Protein AF-A0AAU5YM06-F1 (afdb_monomer)

Solvent-accessible surface area (backbone atoms only — not comparable to full-atom values): 5217 Å² total; per-residue (Å²): 133,88,45,68,47,70,49,73,54,71,52,72,40,83,47,78,57,40,33,21,36,34,35,36,42,26,48,80,88,44,76,51,73,76,42,80,69,40,68,49,68,25,62,49,73,40,73,33,79,46,79,42,86,46,51,100,56,48,44,35,30,35,31,50,15,54,39,82,86,59,82,83,52,52,55,76,73,42,79,48,65,78,54,81,78,80,87,120

Mean predicted aligned error: 5.19 Å

pLDDT: mean 87.63, std 14.65, range [33.31, 97.81]

Radius of gyration: 13.54 Å; Cα contacts (8 Å, |Δi|>4): 191; chains: 1; bounding box: 34×31×28 Å

Nearest PDB structures (foldseek):
  1m1s-assembly1_A  TM=4.909E-01  e=2.957E-01  Caenorhabditis elegans
  1row-assembly2_B  TM=4.706E-01  e=4.796E-01  Caenorhabditis elegans
  1w16-assembly1_A  TM=5.144E-01  e=1.405E+00  Rattus norvegicus
  7ttj-assembly2_A  TM=4.055E-01  e=6.622E-01  Homo sapiens
  7ttl-assembly3_B  TM=4.072E-01  e=8.663E-01  Homo sapiens

Foldseek 3Di:
DFDKDKDWDKDFDAAQFKKWKWKWKAAPNRIDDIDTQDMDGHGDMDIGTDIDGDDPRIWMWMWMATDDDDRPRIDDIDTRNPPPDPPD

Sequence (88 aa):
MTRDLVLSGTLSSTGDNCYSLWTRFVFDLAPGPTRKQAQICGPGTVDVDARQAYRPTTTGYLTICKGTENTKECAPWENVTWWPINQN

Structure (mmCIF, N/CA/C/O backbone):
data_AF-A0AAU5YM06-F1
#
_entry.id   AF-A0AAU5YM06-F1
#
loop_
_atom_site.group_PDB
_atom_site.id
_atom_site.type_symbol
_atom_site.label_atom_id
_atom_site.label_alt_id
_atom_site.label_comp_id
_atom_site.label_asym_id
_atom_site.labe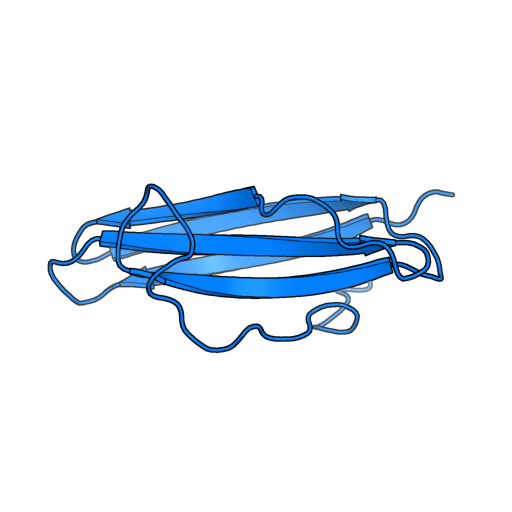l_entity_id
_atom_site.label_seq_id
_atom_site.pdbx_PDB_ins_code
_atom_site.Cartn_x
_atom_site.Cartn_y
_atom_site.Cartn_z
_atom_site.occupancy
_atom_site.B_iso_or_equiv
_atom_site.auth_seq_id
_atom_site.auth_comp_id
_atom_site.auth_asym_id
_atom_site.auth_atom_id
_atom_site.pdbx_PDB_model_num
ATOM 1 N N . MET A 1 1 ? 17.416 -12.301 -15.371 1.00 49.09 1 MET A N 1
ATOM 2 C CA . MET A 1 1 ? 16.599 -12.669 -14.197 1.00 49.09 1 MET A CA 1
ATOM 3 C C . MET A 1 1 ? 15.925 -11.408 -13.696 1.00 49.09 1 MET A C 1
ATOM 5 O O . MET A 1 1 ? 16.618 -10.522 -13.211 1.00 49.09 1 MET A O 1
ATOM 9 N N . THR A 1 2 ? 14.619 -11.270 -13.890 1.00 57.16 2 THR A N 1
ATOM 10 C CA . THR A 1 2 ? 13.829 -10.218 -13.240 1.00 57.16 2 THR A CA 1
ATOM 11 C C . THR A 1 2 ? 13.657 -10.630 -11.782 1.00 57.16 2 THR A C 1
ATOM 13 O O . THR A 1 2 ? 13.239 -11.754 -11.520 1.00 57.16 2 THR A O 1
ATOM 16 N N . ARG A 1 3 ? 14.063 -9.777 -10.839 1.00 77.44 3 ARG A N 1
ATOM 17 C CA . ARG A 1 3 ? 13.719 -9.951 -9.423 1.00 77.44 3 ARG A CA 1
ATOM 18 C C . ARG A 1 3 ? 12.416 -9.208 -9.181 1.00 77.44 3 ARG A C 1
ATOM 20 O O . ARG A 1 3 ? 12.208 -8.176 -9.810 1.00 77.44 3 ARG A O 1
ATOM 27 N N . ASP A 1 4 ? 11.580 -9.704 -8.284 1.00 84.19 4 ASP A N 1
ATOM 28 C CA . ASP A 1 4 ? 10.365 -9.006 -7.874 1.00 84.19 4 ASP A CA 1
ATOM 29 C C . ASP A 1 4 ? 10.543 -8.461 -6.460 1.00 84.19 4 ASP A C 1
ATOM 31 O O . ASP A 1 4 ? 11.064 -9.144 -5.578 1.00 84.19 4 ASP A O 1
ATOM 35 N N . LEU A 1 5 ? 10.090 -7.230 -6.247 1.00 81.75 5 LEU A N 1
ATOM 36 C CA . LEU A 1 5 ? 9.789 -6.723 -4.920 1.00 81.75 5 LEU A CA 1
ATOM 37 C C . LEU A 1 5 ? 8.397 -7.232 -4.550 1.00 81.75 5 LEU A C 1
ATOM 39 O O . LEU A 1 5 ? 7.416 -6.909 -5.225 1.00 81.75 5 LEU A O 1
ATOM 43 N N . VAL A 1 6 ? 8.336 -8.043 -3.497 1.00 86.56 6 VAL A N 1
ATOM 44 C CA . VAL A 1 6 ? 7.099 -8.632 -2.982 1.00 86.56 6 VAL A CA 1
ATOM 45 C C . VAL A 1 6 ? 6.696 -7.882 -1.719 1.00 86.56 6 VAL A C 1
ATOM 47 O O . VAL A 1 6 ? 7.460 -7.806 -0.761 1.00 86.56 6 VAL A O 1
ATOM 50 N N . LEU A 1 7 ? 5.492 -7.321 -1.731 1.00 85.56 7 LEU A N 1
ATOM 51 C CA . LEU A 1 7 ? 4.851 -6.675 -0.595 1.00 85.56 7 LEU A CA 1
ATOM 52 C C . LEU A 1 7 ? 3.704 -7.577 -0.150 1.00 85.56 7 LEU A C 1
ATOM 54 O O . LEU A 1 7 ? 2.646 -7.599 -0.777 1.00 85.56 7 LEU A O 1
ATOM 58 N N . SER A 1 8 ? 3.940 -8.327 0.920 1.00 89.94 8 SER A N 1
ATOM 59 C CA . SER A 1 8 ? 2.974 -9.265 1.486 1.00 89.94 8 SER A CA 1
ATOM 60 C C . SER A 1 8 ? 2.723 -8.955 2.954 1.00 89.94 8 SER A C 1
ATOM 62 O O . SER A 1 8 ? 3.674 -8.728 3.703 1.00 89.94 8 SER A O 1
ATOM 64 N N . GLY A 1 9 ? 1.466 -8.976 3.37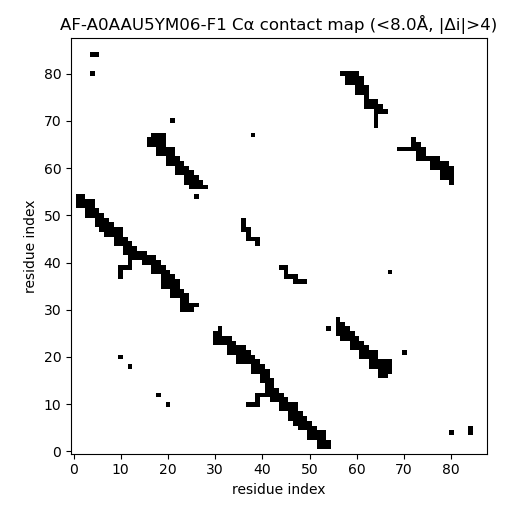7 1.00 90.75 9 GLY A N 1
ATOM 65 C CA . GLY A 1 9 ? 1.094 -8.712 4.762 1.00 90.75 9 GLY A CA 1
ATOM 66 C C . GLY A 1 9 ? -0.411 -8.570 4.920 1.00 90.75 9 GLY A C 1
ATOM 67 O O . GLY A 1 9 ? -1.176 -9.008 4.067 1.00 90.75 9 GLY A O 1
ATOM 68 N N . THR A 1 10 ? -0.834 -7.922 5.999 1.00 95.19 10 THR A N 1
ATOM 69 C CA . THR A 1 10 ? -2.253 -7.743 6.315 1.00 95.19 10 THR A CA 1
ATOM 70 C C . THR A 1 10 ? -2.519 -6.283 6.655 1.00 95.19 10 THR A C 1
ATOM 72 O O . THR A 1 10 ? -1.803 -5.682 7.455 1.00 95.19 10 THR A O 1
ATOM 75 N N . LEU A 1 11 ? -3.564 -5.708 6.061 1.00 94.56 11 LEU A N 1
ATOM 76 C CA . LEU A 1 11 ? -4.101 -4.406 6.438 1.00 94.56 11 LEU A CA 1
ATOM 77 C C . LEU A 1 11 ? -5.226 -4.616 7.456 1.00 94.56 11 LEU A C 1
ATOM 79 O O . LEU A 1 11 ? -6.273 -5.169 7.122 1.00 94.56 11 LEU A O 1
ATOM 83 N N . SER A 1 12 ? -5.008 -4.168 8.692 1.00 95.50 12 SER A N 1
ATOM 84 C CA . SER A 1 12 ? -5.985 -4.244 9.782 1.00 95.50 12 SER A CA 1
ATOM 85 C C . SER A 1 12 ? -6.608 -2.884 10.083 1.00 95.50 12 SER A C 1
ATOM 87 O O . SER A 1 12 ? -5.893 -1.885 10.168 1.00 95.50 12 SER A O 1
ATOM 89 N N . SER A 1 13 ? -7.915 -2.857 10.328 1.00 95.06 13 SER A N 1
ATOM 90 C CA . SER A 1 13 ? -8.64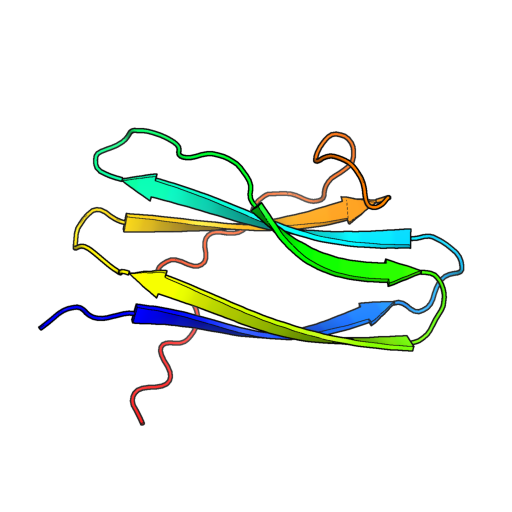0 -1.685 10.825 1.00 95.06 13 SER A CA 1
ATOM 91 C C . SER A 1 13 ? -9.459 -2.061 12.054 1.00 95.06 13 SER A C 1
ATOM 93 O O . SER A 1 13 ? -10.006 -3.159 12.135 1.00 95.06 13 SER A O 1
ATOM 95 N N . THR A 1 14 ? -9.549 -1.147 13.016 1.00 94.12 14 THR A N 1
ATOM 96 C CA . THR A 1 14 ? -10.375 -1.292 14.227 1.00 94.12 14 THR A CA 1
ATOM 97 C C . THR A 1 14 ? -11.503 -0.266 14.303 1.00 94.12 14 THR A C 1
ATOM 99 O O . THR A 1 14 ? -12.330 -0.351 15.205 1.00 94.12 14 THR A O 1
ATOM 102 N N . GLY A 1 15 ? -11.541 0.705 13.385 1.00 91.62 15 GLY A N 1
ATOM 103 C CA . GLY A 1 15 ? -12.540 1.773 13.362 1.00 91.62 15 GLY A CA 1
ATOM 104 C C . GLY A 1 15 ? -13.530 1.637 12.209 1.00 91.62 15 GLY A C 1
ATOM 105 O O . GLY A 1 15 ? -13.296 0.893 11.260 1.00 91.62 15 GLY A O 1
ATOM 106 N N . ASP A 1 16 ? -14.602 2.426 12.265 1.00 94.75 16 ASP A N 1
ATOM 107 C CA . ASP A 1 16 ? -15.722 2.366 11.310 1.00 94.75 16 ASP A CA 1
ATOM 108 C C . ASP A 1 16 ? -15.433 3.026 9.951 1.00 94.75 16 ASP A C 1
ATOM 110 O O . ASP A 1 16 ? -16.226 2.938 9.015 1.00 94.75 16 ASP A O 1
ATOM 114 N N . ASN A 1 17 ? -14.291 3.705 9.821 1.00 95.62 17 ASN A N 1
ATOM 115 C CA . ASN A 1 17 ? -13.902 4.370 8.581 1.00 95.62 17 ASN A CA 1
ATOM 116 C C . ASN A 1 17 ? -13.363 3.373 7.544 1.00 95.62 17 ASN A C 1
ATOM 118 O O . ASN A 1 17 ? -12.902 2.278 7.867 1.00 95.62 17 ASN A O 1
ATOM 122 N N . CYS A 1 18 ? -13.360 3.799 6.281 1.00 96.94 18 CYS A N 1
ATOM 123 C CA . CYS A 1 18 ? -12.629 3.108 5.228 1.00 96.94 18 CYS A CA 1
ATOM 124 C C . CYS A 1 18 ? -11.174 3.572 5.159 1.00 96.94 18 CYS A C 1
ATOM 126 O O . CYS A 1 18 ? -10.892 4.766 5.279 1.00 96.94 18 CYS A O 1
ATOM 128 N N . TYR A 1 19 ? -10.277 2.634 4.877 1.00 97.50 19 TYR A N 1
ATOM 129 C CA . TYR A 1 19 ? -8.862 2.867 4.631 1.00 97.50 19 TYR A CA 1
ATOM 130 C C . TYR A 1 19 ? -8.391 2.074 3.418 1.00 97.50 19 TYR A C 1
ATOM 132 O O . TYR A 1 19 ? -8.935 1.019 3.087 1.00 97.50 19 TYR A O 1
ATOM 140 N N . SER A 1 20 ? -7.354 2.571 2.757 1.00 97.81 20 SER A N 1
ATOM 141 C CA . SER A 1 20 ? -6.740 1.914 1.609 1.00 97.81 20 SER A CA 1
ATOM 142 C C . SER A 1 20 ? -5.222 1.998 1.654 1.00 97.81 20 SER A C 1
ATOM 144 O O . SER A 1 20 ? -4.649 3.022 2.018 1.00 97.81 20 SER A O 1
ATOM 146 N N . LEU A 1 21 ? -4.569 0.902 1.274 1.00 96.88 21 LEU A N 1
ATOM 147 C CA . LEU A 1 21 ? -3.124 0.824 1.108 1.00 96.88 21 LEU A CA 1
ATOM 148 C C . LEU A 1 21 ? -2.774 1.147 -0.343 1.00 96.88 21 LEU A C 1
ATOM 150 O O . LEU A 1 21 ? -3.313 0.537 -1.271 1.00 96.88 21 LEU A O 1
ATOM 154 N N . TRP A 1 22 ? -1.834 2.065 -0.536 1.00 97.31 22 TRP A N 1
ATOM 155 C CA . TRP A 1 22 ? -1.350 2.480 -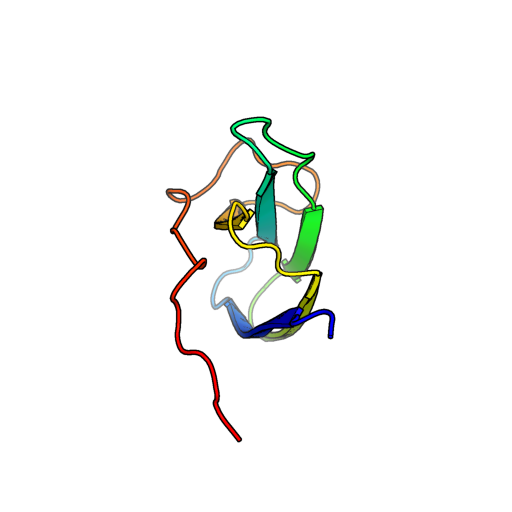1.847 1.00 97.31 22 TRP A CA 1
ATOM 156 C C . TRP A 1 22 ? 0.154 2.320 -1.949 1.00 97.31 22 TRP A C 1
ATOM 158 O O . TRP A 1 22 ? 0.877 2.493 -0.971 1.00 97.31 22 TRP A O 1
ATOM 168 N N . THR A 1 23 ? 0.626 2.048 -3.159 1.00 95.25 23 THR A N 1
ATOM 169 C CA . THR A 1 23 ? 2.048 2.026 -3.492 1.00 95.25 23 THR A CA 1
ATOM 170 C C . THR A 1 23 ? 2.365 3.022 -4.594 1.00 95.25 23 THR A C 1
ATOM 172 O O . THR A 1 23 ? 1.505 3.395 -5.399 1.00 95.25 23 THR A O 1
ATOM 175 N N . ARG A 1 24 ? 3.622 3.456 -4.630 1.00 94.56 24 ARG A N 1
ATOM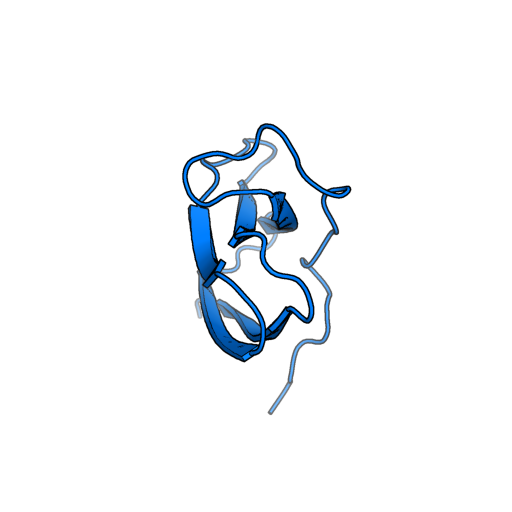 176 C CA . ARG A 1 24 ? 4.203 4.248 -5.712 1.00 94.56 24 ARG A CA 1
ATOM 177 C C . ARG A 1 24 ? 5.627 3.779 -5.945 1.00 94.56 24 ARG A C 1
ATOM 179 O O . ARG A 1 24 ? 6.395 3.660 -4.995 1.00 94.56 24 ARG A O 1
ATOM 186 N N . PHE A 1 25 ? 5.984 3.574 -7.205 1.00 91.44 25 PHE A N 1
ATOM 187 C CA . PHE A 1 25 ? 7.339 3.197 -7.591 1.00 91.44 25 PHE A CA 1
ATOM 188 C C . PHE A 1 25 ? 7.989 4.316 -8.387 1.00 91.44 25 PHE A C 1
ATOM 190 O O . PHE A 1 25 ? 7.353 4.925 -9.244 1.00 91.44 25 PHE A O 1
ATOM 197 N N . VAL A 1 26 ? 9.251 4.586 -8.085 1.00 91.44 26 VAL A N 1
ATOM 198 C CA . VAL A 1 26 ? 10.111 5.495 -8.837 1.00 91.44 26 VAL A CA 1
ATOM 199 C C . VAL A 1 26 ? 11.103 4.640 -9.608 1.00 91.44 26 VAL A C 1
ATOM 201 O O . VAL A 1 26 ? 11.738 3.766 -9.021 1.00 91.44 26 VAL A O 1
ATOM 204 N N . PHE A 1 27 ? 11.228 4.897 -10.906 1.00 88.75 27 PHE A N 1
ATOM 205 C CA . PHE A 1 27 ? 12.191 4.237 -11.784 1.00 88.75 27 PHE A CA 1
ATOM 206 C C . PHE A 1 27 ? 13.034 5.313 -12.444 1.00 88.75 27 PHE A C 1
ATOM 208 O O . PHE A 1 27 ? 12.471 6.237 -13.022 1.00 88.75 27 PHE A O 1
ATOM 215 N N . ASP A 1 28 ? 14.360 5.223 -12.335 1.00 87.75 28 ASP A N 1
ATOM 216 C CA . ASP A 1 28 ? 15.277 6.201 -12.941 1.00 87.75 28 ASP A CA 1
ATOM 217 C C . ASP A 1 28 ? 14.891 7.660 -12.606 1.00 87.75 28 ASP A C 1
ATOM 219 O O . ASP A 1 28 ? 14.854 8.533 -13.468 1.00 87.75 28 ASP A O 1
ATOM 223 N N . LEU A 1 29 ? 14.551 7.910 -11.332 1.00 85.44 29 LEU A N 1
ATOM 224 C CA . LEU A 1 29 ? 14.079 9.199 -10.793 1.00 85.44 29 LEU A CA 1
ATOM 225 C C . LEU A 1 29 ? 12.718 9.694 -11.327 1.00 85.44 29 LEU A C 1
ATOM 227 O O . LEU A 1 29 ? 12.263 10.760 -10.917 1.00 85.44 29 LEU A O 1
ATOM 231 N N . ALA A 1 30 ? 12.025 8.921 -12.165 1.00 90.75 30 ALA A N 1
ATOM 232 C CA . ALA A 1 30 ? 10.678 9.221 -12.641 1.00 90.75 30 ALA A CA 1
ATOM 233 C C . ALA A 1 30 ? 9.611 8.538 -11.756 1.00 90.75 30 ALA A C 1
ATOM 235 O O . ALA A 1 30 ? 9.558 7.302 -11.699 1.00 90.75 30 ALA A O 1
ATOM 236 N N . PRO A 1 31 ? 8.741 9.296 -11.055 1.00 90.81 31 PRO A N 1
ATOM 237 C CA . PRO A 1 31 ? 7.649 8.716 -10.281 1.00 90.81 31 PRO A CA 1
ATOM 238 C C . PRO A 1 31 ? 6.579 8.113 -11.192 1.00 90.81 31 PRO A C 1
ATOM 240 O O . PRO A 1 31 ? 6.000 8.797 -12.034 1.00 90.81 31 PRO A O 1
ATOM 243 N N . GLY A 1 32 ? 6.281 6.834 -10.986 1.00 91.31 32 GLY A N 1
ATOM 244 C CA . GLY A 1 32 ? 5.129 6.172 -11.580 1.00 91.31 32 GLY A CA 1
ATOM 245 C C . GLY A 1 32 ? 3.806 6.566 -10.908 1.00 91.31 32 GLY A C 1
ATOM 246 O O . GLY A 1 32 ? 3.796 7.240 -9.870 1.00 91.31 32 GLY A O 1
ATOM 247 N N . PRO A 1 33 ? 2.670 6.121 -11.474 1.00 93.44 33 PRO A N 1
ATOM 248 C CA . PRO A 1 33 ? 1.358 6.355 -10.883 1.00 93.44 33 PRO A CA 1
ATOM 249 C C . PRO A 1 33 ? 1.221 5.640 -9.535 1.00 93.44 33 PRO A C 1
ATOM 251 O O . PRO A 1 33 ? 1.811 4.578 -9.312 1.00 93.44 33 PRO A O 1
ATOM 254 N N . THR A 1 34 ? 0.395 6.197 -8.652 1.00 95.12 34 THR A N 1
ATOM 255 C CA . THR A 1 34 ? -0.023 5.509 -7.430 1.00 95.12 34 THR A CA 1
ATOM 256 C C . THR A 1 34 ? -0.969 4.362 -7.776 1.00 95.12 34 THR A C 1
ATO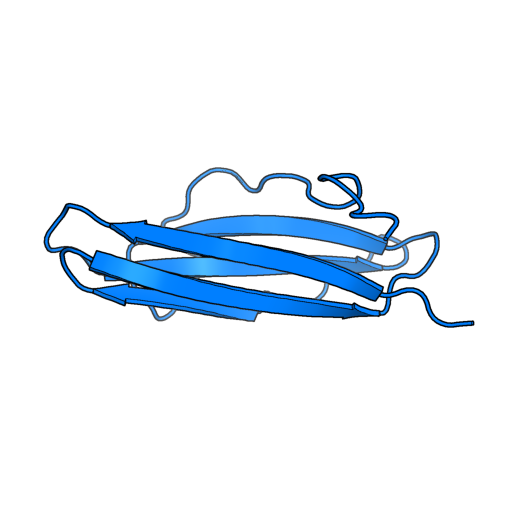M 258 O O . THR A 1 34 ? -1.799 4.464 -8.681 1.00 95.12 34 THR A O 1
ATOM 261 N N . ARG A 1 35 ? -0.846 3.242 -7.064 1.00 95.56 35 ARG A N 1
ATOM 262 C CA . ARG A 1 35 ? -1.698 2.064 -7.257 1.00 95.56 35 ARG A CA 1
ATOM 263 C C . ARG A 1 35 ? -2.246 1.586 -5.923 1.00 95.56 35 ARG A C 1
ATOM 265 O O . ARG A 1 35 ? -1.472 1.359 -4.995 1.00 95.56 35 ARG A O 1
ATOM 272 N N . LYS A 1 36 ? -3.565 1.414 -5.843 1.00 96.75 36 LYS A N 1
ATOM 273 C CA . LYS A 1 36 ? -4.233 0.815 -4.685 1.00 96.75 36 LYS A CA 1
ATOM 274 C C . LYS A 1 36 ? -3.929 -0.675 -4.659 1.00 96.75 36 LYS A C 1
ATOM 276 O O . LYS A 1 36 ? -4.074 -1.335 -5.683 1.00 96.75 36 LYS A O 1
ATOM 281 N N . GLN A 1 37 ? -3.512 -1.173 -3.504 1.00 96.00 37 GLN A N 1
ATOM 282 C CA . GLN A 1 37 ? -3.188 -2.584 -3.296 1.00 96.00 37 GLN A CA 1
ATOM 283 C C . GLN A 1 37 ? -4.281 -3.297 -2.509 1.00 96.00 37 GLN A C 1
ATOM 285 O O . GLN A 1 37 ? -4.667 -4.406 -2.853 1.00 96.00 37 GLN A O 1
ATOM 290 N N . ALA A 1 38 ? -4.814 -2.638 -1.482 1.00 96.81 38 ALA A N 1
ATOM 291 C CA . ALA A 1 38 ? -5.871 -3.187 -0.647 1.00 96.81 38 ALA A CA 1
ATOM 292 C C . ALA A 1 38 ? -6.751 -2.072 -0.083 1.00 96.81 38 ALA A C 1
ATOM 294 O O . ALA A 1 38 ? -6.350 -0.905 -0.034 1.00 96.81 38 ALA A O 1
ATOM 295 N N . GLN A 1 39 ? -7.948 -2.439 0.363 1.00 97.50 39 GLN A N 1
ATOM 296 C CA . GLN A 1 39 ? -8.835 -1.555 1.106 1.00 97.50 39 GLN A CA 1
ATOM 297 C C . GLN A 1 39 ? -9.646 -2.332 2.132 1.00 97.50 39 GLN A C 1
ATOM 299 O O . GLN A 1 39 ? -9.955 -3.503 1.929 1.00 97.50 39 GLN A O 1
ATOM 304 N N . ILE A 1 40 ? -10.031 -1.644 3.197 1.00 97.56 40 ILE A N 1
ATOM 305 C CA . ILE A 1 40 ? -10.897 -2.172 4.240 1.00 97.56 40 ILE A CA 1
ATOM 306 C C . ILE A 1 40 ? -11.840 -1.075 4.730 1.00 97.56 40 ILE A C 1
ATOM 308 O O . ILE A 1 40 ? -11.430 0.075 4.867 1.00 97.56 40 ILE A O 1
ATOM 312 N N . CYS A 1 41 ? -13.101 -1.426 4.971 1.00 96.81 41 CYS A N 1
ATOM 313 C CA . CYS A 1 41 ? -14.105 -0.542 5.553 1.00 96.81 41 CYS A CA 1
ATOM 314 C C . CYS A 1 41 ? -14.652 -1.176 6.823 1.00 96.81 41 CYS A C 1
ATOM 316 O O . CYS A 1 41 ? -15.133 -2.307 6.779 1.00 96.81 41 CYS A O 1
ATOM 318 N N . GLY A 1 42 ? -14.587 -0.437 7.927 1.00 95.88 42 GLY A N 1
ATOM 319 C CA . GLY A 1 42 ? -14.954 -0.960 9.233 1.00 95.88 42 GLY A CA 1
ATOM 320 C C . GLY A 1 42 ? -13.871 -1.845 9.861 1.00 95.88 42 GLY A C 1
ATOM 321 O O . GLY A 1 42 ? -12.756 -1.955 9.332 1.00 95.88 42 GLY A O 1
ATOM 322 N N . PRO A 1 43 ? -14.185 -2.464 11.009 1.00 97.38 43 PRO A N 1
ATOM 323 C CA . PRO A 1 43 ? -13.267 -3.355 11.701 1.00 97.38 43 PRO A CA 1
ATOM 324 C C . PRO A 1 43 ? -12.992 -4.639 10.909 1.00 97.38 43 PRO A C 1
ATOM 326 O O . PRO A 1 43 ? -13.904 -5.240 10.345 1.00 97.38 43 PRO A O 1
ATOM 329 N N . GLY A 1 44 ? -11.742 -5.099 10.922 1.00 96.62 44 GLY A N 1
ATOM 330 C CA . GLY A 1 44 ? -11.348 -6.377 10.336 1.00 96.62 44 GLY A CA 1
ATOM 331 C C . GLY A 1 44 ? -9.932 -6.372 9.774 1.00 96.62 44 GLY A C 1
ATOM 332 O O . GLY A 1 44 ? -9.104 -5.517 10.100 1.00 96.62 44 GLY A O 1
ATOM 333 N N . THR A 1 45 ? -9.675 -7.328 8.888 1.00 97.25 45 THR A N 1
ATOM 334 C CA . THR A 1 45 ? -8.387 -7.520 8.220 1.00 97.25 45 THR A CA 1
ATOM 335 C C . THR A 1 45 ? -8.581 -7.886 6.756 1.00 97.25 45 THR A C 1
ATOM 337 O O . THR A 1 45 ? -9.513 -8.616 6.423 1.00 97.25 45 THR A O 1
ATOM 340 N N . VAL A 1 46 ? -7.676 -7.427 5.895 1.00 97.00 46 VAL A N 1
ATOM 341 C CA . VAL A 1 46 ? -7.586 -7.851 4.494 1.00 97.00 46 VAL A CA 1
ATOM 342 C C . VAL A 1 46 ? -6.137 -8.157 4.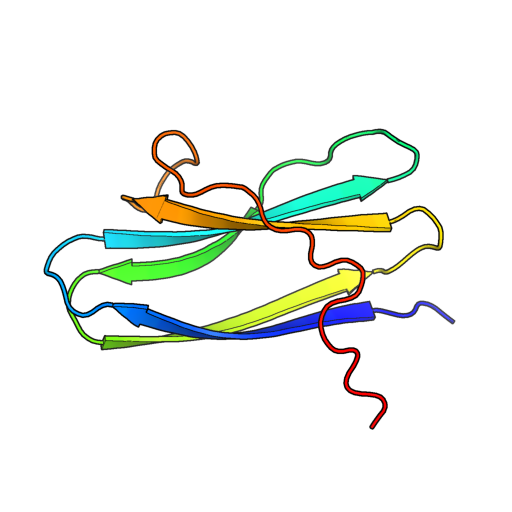139 1.00 97.00 46 VAL A C 1
ATOM 344 O O . VAL A 1 46 ? -5.224 -7.444 4.566 1.00 97.00 46 VAL A O 1
ATOM 347 N N . ASP A 1 47 ? -5.927 -9.210 3.359 1.00 95.56 47 ASP A N 1
ATOM 348 C CA . ASP A 1 47 ? -4.596 -9.575 2.893 1.00 95.56 47 ASP A CA 1
ATOM 349 C C . ASP A 1 47 ? -4.090 -8.594 1.834 1.00 95.56 47 ASP A C 1
ATOM 351 O O . ASP A 1 47 ? -4.837 -8.062 1.009 1.00 95.56 47 ASP A O 1
ATOM 355 N N . VAL A 1 48 ? -2.786 -8.357 1.875 1.00 92.19 48 VAL A N 1
ATOM 356 C CA . VAL A 1 48 ? -2.039 -7.561 0.912 1.00 92.19 48 VAL A CA 1
ATOM 357 C C . VAL A 1 48 ? -1.084 -8.507 0.204 1.00 92.19 48 VAL A C 1
ATOM 359 O O . VAL A 1 48 ? -0.224 -9.103 0.849 1.00 92.19 48 VAL A O 1
ATOM 362 N N . ASP A 1 49 ? -1.209 -8.606 -1.116 1.00 90.56 49 ASP A N 1
ATOM 363 C CA . ASP A 1 49 ? -0.220 -9.235 -1.992 1.00 90.56 49 ASP A CA 1
ATOM 364 C C . ASP A 1 49 ? -0.015 -8.327 -3.204 1.00 90.56 49 ASP A C 1
ATOM 366 O O . ASP A 1 49 ? -0.896 -8.171 -4.053 1.00 90.56 49 ASP A O 1
ATOM 370 N N . ALA A 1 50 ? 1.141 -7.670 -3.250 1.00 86.56 50 ALA A N 1
ATOM 371 C CA . ALA A 1 50 ? 1.535 -6.819 -4.355 1.00 86.56 50 ALA A CA 1
ATOM 372 C C . ALA A 1 50 ? 2.946 -7.172 -4.817 1.00 86.56 50 ALA A C 1
ATOM 374 O O . ALA A 1 50 ? 3.874 -7.324 -4.022 1.00 86.56 50 ALA A O 1
ATOM 375 N N . ARG A 1 51 ? 3.117 -7.259 -6.135 1.00 86.69 51 ARG A N 1
ATOM 376 C CA . ARG A 1 51 ? 4.394 -7.583 -6.772 1.00 86.69 51 ARG A CA 1
ATOM 377 C C . ARG A 1 51 ? 4.772 -6.499 -7.755 1.00 86.69 51 ARG A C 1
ATOM 379 O O . ARG A 1 51 ? 3.941 -6.036 -8.535 1.00 86.69 51 ARG A O 1
ATOM 386 N N . GLN A 1 52 ? 6.040 -6.119 -7.735 1.00 85.62 52 GLN A N 1
ATOM 387 C CA . GLN A 1 52 ? 6.597 -5.162 -8.674 1.00 85.62 52 GLN A CA 1
ATOM 388 C C . GLN A 1 52 ? 7.916 -5.690 -9.218 1.00 85.62 52 GLN A C 1
ATOM 390 O O . GLN A 1 52 ? 8.816 -6.016 -8.449 1.00 85.62 52 GLN A O 1
ATOM 395 N N . ALA A 1 53 ? 8.056 -5.691 -10.544 1.00 83.00 53 ALA A N 1
ATOM 396 C CA . ALA A 1 53 ? 9.329 -5.988 -11.184 1.00 83.00 53 ALA A CA 1
ATOM 397 C C . ALA A 1 53 ? 10.399 -5.016 -10.662 1.00 83.00 53 ALA A C 1
ATOM 399 O O . ALA A 1 53 ? 10.290 -3.800 -10.857 1.00 83.00 53 ALA A 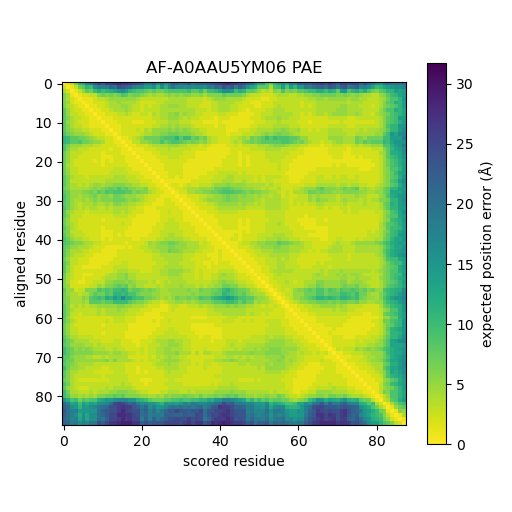O 1
ATOM 400 N N . TYR A 1 54 ? 11.407 -5.566 -9.993 1.00 78.88 54 TYR A N 1
ATOM 401 C CA . TYR A 1 54 ? 12.491 -4.844 -9.350 1.00 78.88 54 TYR A CA 1
ATOM 402 C C . TYR A 1 54 ? 13.665 -4.678 -10.314 1.00 78.88 54 TYR A C 1
ATOM 404 O O . TYR A 1 54 ? 14.244 -5.641 -10.827 1.00 78.88 54 TYR A O 1
ATOM 412 N N . ARG A 1 55 ? 14.025 -3.419 -10.550 1.00 80.88 55 ARG A N 1
ATOM 413 C CA . ARG A 1 55 ? 15.215 -2.992 -11.294 1.00 80.88 55 ARG A CA 1
ATOM 414 C C . ARG A 1 55 ? 16.172 -2.275 -10.335 1.00 80.88 55 ARG A C 1
ATOM 416 O O . ARG A 1 55 ? 15.687 -1.710 -9.358 1.00 80.88 55 ARG A O 1
ATOM 423 N N . PRO A 1 56 ? 17.487 -2.216 -10.612 1.00 78.38 56 PRO A N 1
ATOM 424 C CA . PRO A 1 56 ? 18.465 -1.583 -9.715 1.00 78.38 56 PRO A CA 1
ATOM 425 C C . PRO A 1 56 ? 18.129 -0.145 -9.287 1.00 78.38 56 PRO A C 1
ATOM 427 O O . PRO A 1 56 ? 18.531 0.287 -8.215 1.00 78.38 56 PRO A O 1
ATOM 430 N N . THR A 1 57 ? 17.375 0.587 -10.106 1.00 84.56 57 THR A N 1
ATOM 431 C CA . THR A 1 57 ? 16.947 1.972 -9.862 1.00 84.56 57 THR A CA 1
ATOM 432 C C . THR A 1 57 ? 15.508 2.091 -9.349 1.00 84.56 57 THR A C 1
ATOM 434 O O . THR A 1 57 ? 14.933 3.177 -9.367 1.00 84.56 57 THR A O 1
ATOM 437 N N . THR A 1 58 ? 14.897 0.979 -8.922 1.00 87.00 58 THR A N 1
ATOM 438 C CA . THR A 1 58 ? 13.528 0.959 -8.391 1.00 87.00 58 THR A CA 1
ATOM 439 C C . THR A 1 58 ? 13.531 1.398 -6.941 1.00 87.00 58 THR A C 1
ATOM 441 O O . THR A 1 58 ? 14.109 0.713 -6.101 1.00 87.00 58 THR A O 1
ATOM 444 N N . THR A 1 59 ? 12.808 2.472 -6.641 1.00 89.88 59 THR A N 1
ATOM 445 C CA . THR A 1 59 ? 12.483 2.860 -5.266 1.00 89.88 59 THR A CA 1
ATOM 446 C C . THR A 1 59 ? 10.987 2.684 -5.041 1.00 89.88 59 THR A C 1
ATOM 448 O O . THR A 1 59 ? 10.175 3.296 -5.736 1.00 89.88 59 THR A O 1
ATOM 451 N N . GLY A 1 60 ? 10.611 1.828 -4.094 1.00 90.69 60 GLY A N 1
ATOM 452 C CA . GLY A 1 60 ? 9.226 1.582 -3.707 1.00 90.69 60 GLY A CA 1
ATOM 453 C C . GLY A 1 60 ? 8.814 2.406 -2.498 1.00 90.69 60 GLY A C 1
ATOM 454 O O . GLY A 1 60 ? 9.571 2.533 -1.538 1.00 90.69 60 GLY A O 1
ATOM 455 N N . TYR A 1 61 ? 7.591 2.919 -2.537 1.00 93.00 61 TYR A N 1
ATOM 456 C CA . TYR A 1 61 ? 6.945 3.588 -1.419 1.00 93.00 61 TYR A CA 1
ATOM 457 C C . TYR A 1 61 ? 5.566 2.993 -1.167 1.00 93.00 61 TYR A C 1
ATOM 459 O O . TYR A 1 61 ? 4.875 2.636 -2.127 1.00 93.00 61 TYR A O 1
ATOM 467 N N . LEU A 1 62 ? 5.139 2.956 0.094 1.00 94.19 62 LEU A N 1
ATOM 468 C CA . LEU A 1 62 ? 3.759 2.654 0.467 1.00 94.19 62 LEU A CA 1
ATOM 469 C C . LEU A 1 62 ? 3.183 3.685 1.428 1.00 94.19 62 LEU A C 1
ATOM 471 O O . LEU A 1 62 ? 3.916 4.379 2.122 1.00 94.19 62 LEU A O 1
ATOM 475 N N . THR A 1 63 ? 1.862 3.789 1.461 1.00 96.19 63 THR A N 1
ATOM 476 C CA . THR A 1 63 ? 1.141 4.604 2.438 1.00 96.19 63 THR A CA 1
ATOM 477 C C . THR A 1 63 ? -0.251 4.035 2.682 1.00 96.19 63 THR A C 1
ATOM 479 O O . THR A 1 63 ? -0.801 3.325 1.836 1.00 96.19 63 THR A O 1
ATOM 482 N N . ILE A 1 64 ? -0.833 4.388 3.824 1.00 96.75 64 ILE A N 1
ATOM 483 C CA . ILE A 1 64 ? -2.232 4.132 4.148 1.00 96.75 64 ILE A CA 1
ATOM 484 C C . ILE A 1 64 ? -2.987 5.458 4.058 1.00 96.75 64 ILE A C 1
ATOM 486 O O . ILE A 1 64 ? -2.591 6.454 4.664 1.00 96.75 64 ILE A O 1
ATOM 490 N N . CYS A 1 65 ? -4.089 5.455 3.318 1.00 97.56 65 CYS A N 1
ATOM 491 C CA . CYS A 1 65 ? -4.964 6.602 3.127 1.00 97.56 65 CYS A CA 1
ATOM 492 C C . CYS A 1 65 ? -6.340 6.342 3.732 1.00 97.56 65 CYS A C 1
ATOM 494 O O . CYS A 1 65 ? -6.844 5.219 3.689 1.00 97.56 65 CYS A O 1
ATOM 496 N N . LYS A 1 66 ? -6.963 7.387 4.276 1.00 96.50 66 LYS A N 1
ATOM 497 C CA . LYS A 1 66 ? -8.379 7.376 4.636 1.00 96.50 66 LYS A CA 1
ATOM 498 C C . LYS A 1 66 ? -9.223 7.435 3.358 1.00 96.50 66 LYS A C 1
ATOM 500 O O . LYS A 1 66 ? -8.924 8.191 2.436 1.00 96.50 66 LYS A O 1
ATOM 505 N N . GLY A 1 67 ? -10.288 6.641 3.308 1.00 96.50 67 GLY A N 1
ATOM 506 C CA . GLY A 1 67 ? -11.108 6.432 2.115 1.00 96.50 67 GLY A CA 1
ATOM 507 C C . GLY A 1 67 ? -10.507 5.417 1.136 1.00 96.50 67 GLY A C 1
ATOM 508 O O . GLY A 1 67 ? -9.481 4.795 1.409 1.00 96.50 67 GLY A O 1
ATOM 509 N N . THR A 1 68 ? -11.174 5.220 -0.006 1.00 95.75 68 THR A N 1
ATOM 510 C CA . THR A 1 68 ? -10.857 4.160 -0.990 1.00 95.75 68 THR A CA 1
ATOM 511 C C . THR A 1 68 ? -10.507 4.675 -2.383 1.00 95.75 68 THR A C 1
ATOM 513 O O . THR A 1 68 ? -10.027 3.903 -3.216 1.00 95.75 68 THR A O 1
ATOM 516 N N . GLU A 1 69 ? -10.741 5.960 -2.649 1.00 95.06 69 GLU A N 1
ATOM 517 C CA . GLU A 1 69 ? -10.767 6.496 -4.016 1.00 95.06 69 GLU A CA 1
ATOM 518 C C . GLU A 1 69 ? -9.476 7.196 -4.435 1.00 95.06 69 GLU A C 1
ATOM 520 O O . GLU A 1 69 ? -9.130 7.212 -5.613 1.00 95.06 69 GLU A O 1
ATOM 525 N N . ASN A 1 70 ? -8.764 7.822 -3.498 1.00 93.62 70 ASN A N 1
ATOM 526 C CA . ASN A 1 70 ? -7.609 8.653 -3.819 1.00 93.62 70 ASN A CA 1
ATOM 527 C C . ASN A 1 70 ? -6.607 8.719 -2.662 1.00 93.62 70 ASN A C 1
ATOM 529 O O . ASN A 1 70 ? -6.852 8.219 -1.568 1.00 93.62 70 ASN A O 1
ATOM 533 N N . THR A 1 71 ? -5.477 9.374 -2.923 1.00 94.69 71 THR A N 1
ATOM 534 C CA . THR A 1 71 ? -4.369 9.531 -1.978 1.00 94.69 71 THR A CA 1
ATOM 535 C C . THR A 1 71 ? -4.292 10.947 -1.388 1.00 94.69 71 THR A C 1
ATOM 537 O O . THR A 1 71 ? -3.196 11.496 -1.267 1.00 94.69 71 THR A O 1
ATOM 540 N N . LYS A 1 72 ? -5.433 11.597 -1.103 1.00 94.62 72 LYS A N 1
ATOM 541 C CA . LYS A 1 72 ? -5.457 12.974 -0.560 1.00 94.62 72 LYS A CA 1
ATOM 542 C C . LYS A 1 72 ? -5.245 13.035 0.952 1.00 94.62 72 LYS A C 1
ATOM 544 O O . LYS A 1 72 ? -4.605 13.963 1.431 1.00 94.62 72 LYS A O 1
ATOM 549 N N . GLU A 1 73 ? -5.773 12.062 1.688 1.00 96.12 73 GLU A N 1
ATOM 550 C CA . GLU A 1 73 ? -5.703 12.000 3.152 1.00 96.12 73 GLU A CA 1
ATOM 551 C C . GLU A 1 73 ? -4.900 10.769 3.574 1.00 96.12 73 GLU A C 1
ATOM 553 O O . GLU A 1 73 ? -5.472 9.724 3.879 1.00 96.12 73 GLU A O 1
ATOM 558 N N . CYS A 1 74 ? -3.571 10.867 3.544 1.00 96.62 74 CYS A N 1
ATOM 559 C CA . CYS A 1 74 ? -2.688 9.730 3.803 1.00 96.62 74 CYS A CA 1
ATOM 560 C C . CYS A 1 74 ? -1.718 9.982 4.949 1.00 96.62 74 CYS A C 1
ATOM 562 O O . CYS A 1 74 ? -1.315 11.115 5.215 1.00 96.62 74 CYS A O 1
ATOM 564 N N . ALA A 1 75 ? -1.304 8.886 5.578 1.00 96.25 75 ALA A N 1
ATOM 565 C CA . ALA A 1 75 ? -0.100 8.857 6.387 1.00 96.25 75 ALA A CA 1
ATOM 566 C C . ALA A 1 75 ? 1.139 9.201 5.525 1.00 96.25 75 ALA A C 1
ATOM 568 O O . ALA A 1 75 ? 1.071 9.188 4.286 1.00 96.25 75 ALA A O 1
ATOM 569 N N . PRO A 1 76 ? 2.292 9.493 6.147 1.00 96.19 76 PRO A N 1
ATOM 570 C CA . PRO A 1 76 ? 3.550 9.610 5.422 1.00 96.19 76 PRO A CA 1
ATOM 571 C C . PRO A 1 76 ? 3.816 8.403 4.508 1.00 96.19 76 PRO A C 1
ATOM 573 O O . PRO A 1 76 ? 3.385 7.282 4.778 1.00 96.19 76 PRO A O 1
ATOM 576 N N . TRP A 1 77 ? 4.496 8.649 3.388 1.00 93.50 77 TRP A N 1
ATOM 577 C CA . TRP A 1 77 ? 4.926 7.584 2.484 1.00 93.50 77 TRP A CA 1
ATOM 578 C C . TRP A 1 77 ? 6.194 6.927 3.027 1.00 93.50 77 TRP A C 1
ATOM 580 O O . TRP A 1 77 ? 7.233 7.579 3.119 1.00 93.50 77 TRP A O 1
ATOM 590 N N . GLU A 1 78 ? 6.119 5.632 3.307 1.00 92.62 78 GLU A N 1
ATOM 591 C CA . GLU A 1 78 ? 7.226 4.828 3.816 1.00 92.62 78 GLU A CA 1
ATOM 592 C C . GLU A 1 78 ? 8.017 4.196 2.672 1.00 92.62 78 GLU A C 1
ATOM 594 O O . GLU A 1 78 ? 7.434 3.694 1.708 1.00 92.62 78 GLU A O 1
ATOM 599 N N . ASN A 1 79 ? 9.349 4.211 2.763 1.00 90.31 79 ASN A N 1
ATOM 600 C CA . ASN A 1 79 ? 10.219 3.578 1.771 1.00 90.31 79 ASN A CA 1
ATOM 601 C C . ASN A 1 79 ? 10.273 2.066 2.008 1.00 90.31 79 ASN A C 1
ATOM 603 O O . ASN A 1 79 ? 10.705 1.608 3.062 1.00 90.31 79 ASN A O 1
ATOM 607 N N . VAL A 1 80 ? 9.894 1.295 0.991 1.00 87.00 80 VAL A N 1
ATOM 608 C CA . VAL A 1 80 ? 9.817 -0.172 1.050 1.00 87.00 80 VAL A CA 1
ATOM 609 C C . VAL A 1 80 ? 10.737 -0.876 0.071 1.00 87.00 80 VAL A C 1
ATOM 611 O O . VAL A 1 80 ? 10.621 -2.072 -0.162 1.00 87.00 80 VAL A O 1
ATOM 614 N N . THR A 1 81 ? 11.697 -0.140 -0.476 1.00 80.62 81 THR A N 1
ATOM 615 C CA . THR A 1 81 ? 12.713 -0.662 -1.400 1.00 80.62 81 THR A CA 1
ATOM 616 C C . THR A 1 81 ? 13.593 -1.734 -0.754 1.00 80.62 81 THR A C 1
ATOM 618 O O . THR A 1 81 ? 14.123 -2.592 -1.454 1.00 80.62 81 THR A O 1
ATOM 621 N N . TRP A 1 82 ? 13.736 -1.688 0.576 1.00 67.62 82 TRP A N 1
ATOM 622 C CA . TRP A 1 82 ? 14.617 -2.559 1.361 1.00 67.62 82 TRP A CA 1
ATOM 623 C C . TRP A 1 82 ? 13.892 -3.279 2.514 1.00 67.62 82 TRP A C 1
ATOM 625 O O . TRP A 1 82 ? 14.545 -3.885 3.362 1.00 67.62 82 TRP A O 1
ATOM 635 N N . TRP A 1 83 ? 12.556 -3.201 2.579 1.00 52.19 83 TRP A N 1
ATOM 636 C CA . TRP A 1 83 ? 11.762 -3.817 3.653 1.00 52.19 83 TRP A CA 1
ATOM 637 C C . TRP A 1 83 ? 11.582 -5.318 3.398 1.00 52.19 83 TRP A C 1
ATOM 639 O O . TRP A 1 83 ? 11.535 -5.717 2.235 1.00 52.19 83 TRP A O 1
ATOM 649 N N . PRO A 1 84 ? 11.614 -6.152 4.455 1.00 46.75 84 PRO A N 1
ATOM 650 C CA . PRO A 1 84 ? 12.432 -7.358 4.508 1.00 46.75 84 PRO A CA 1
ATOM 651 C C . PRO A 1 84 ? 12.254 -8.234 3.269 1.00 46.75 84 PRO A C 1
ATOM 653 O O . PRO A 1 84 ? 11.192 -8.803 3.025 1.00 46.75 84 PRO A O 1
ATOM 656 N N . ILE A 1 85 ? 13.340 -8.350 2.503 1.00 43.94 85 ILE A N 1
ATOM 657 C CA . ILE A 1 85 ? 13.469 -9.324 1.425 1.00 43.94 85 ILE A CA 1
ATOM 658 C C . ILE A 1 85 ? 13.413 -10.696 2.094 1.00 43.94 85 ILE A C 1
ATOM 660 O O . ILE A 1 85 ? 14.380 -11.112 2.730 1.00 43.94 85 ILE A O 1
ATOM 664 N N . ASN A 1 86 ? 12.287 -11.394 1.971 1.00 42.62 86 ASN A N 1
ATOM 665 C CA . ASN A 1 86 ? 12.227 -12.799 2.342 1.00 42.62 86 ASN A CA 1
ATOM 666 C C . ASN A 1 86 ? 13.071 -13.564 1.308 1.00 42.62 86 ASN A C 1
ATOM 668 O O . ASN A 1 86 ? 12.623 -13.807 0.190 1.00 42.62 86 ASN A O 1
ATOM 672 N N . GLN A 1 87 ? 14.336 -13.835 1.642 1.00 38.12 87 GLN A 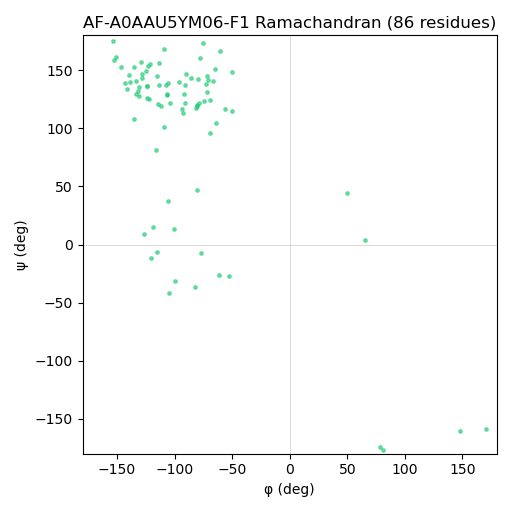N 1
ATOM 673 C CA . GLN A 1 87 ? 15.280 -14.592 0.812 1.00 38.12 87 GLN A CA 1
ATOM 674 C C . GLN A 1 87 ? 15.052 -16.103 0.954 1.00 38.12 87 GLN A C 1
ATOM 676 O O . GLN A 1 87 ? 16.003 -16.844 1.197 1.00 38.12 87 GLN A O 1
ATOM 681 N N . ASN A 1 88 ? 13.798 -16.547 0.865 1.00 33.31 88 ASN A N 1
ATOM 682 C CA . ASN A 1 88 ? 13.501 -17.977 0.848 1.00 33.31 88 ASN A CA 1
ATOM 683 C C . ASN A 1 88 ? 13.723 -18.553 -0.551 1.00 33.31 88 ASN A C 1
ATOM 685 O O . ASN A 1 88 ? 13.200 -17.951 -1.517 1.00 33.31 88 ASN A O 1
#

Secondary structure (DSSP, 8-state):
--EEEEEEEEEEE-SSSEEEEEEEEEETTEEPPPEEEEEEESSEEEEEEEEEEE-TTEEEEEEEEESSS-SSSBPPPEE-TTS-----